Protein AF-A0A9X3QLS0-F1 (afdb_monomer_lite)

Structure (mmCIF, N/CA/C/O backbone):
data_AF-A0A9X3QLS0-F1
#
_entry.id   AF-A0A9X3QLS0-F1
#
loop_
_atom_site.group_PDB
_atom_site.id
_atom_site.type_symbol
_atom_site.label_atom_id
_atom_site.label_alt_id
_atom_site.label_comp_id
_atom_site.label_asym_id
_atom_site.label_entity_id
_atom_site.label_seq_id
_atom_site.pdbx_PDB_ins_code
_atom_site.Cartn_x
_atom_site.Cartn_y
_atom_site.Cartn_z
_atom_site.occupancy
_atom_site.B_iso_or_equiv
_atom_site.auth_seq_id
_atom_site.auth_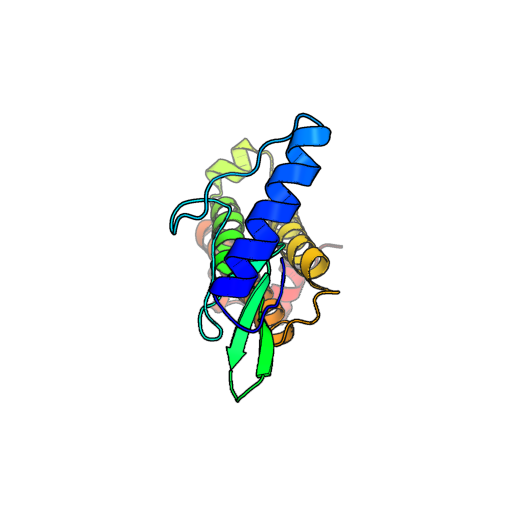comp_id
_atom_site.auth_asym_id
_atom_site.auth_atom_id
_atom_site.pdbx_PDB_model_num
ATOM 1 N N . MET A 1 1 ? -5.674 -0.443 18.660 1.00 89.38 1 MET A N 1
ATOM 2 C CA . MET A 1 1 ? -7.096 -0.420 18.262 1.00 89.38 1 MET A CA 1
ATOM 3 C C . MET A 1 1 ? -7.861 -1.224 19.293 1.00 89.38 1 MET A C 1
ATOM 5 O O . MET A 1 1 ? -7.355 -2.264 19.694 1.00 89.38 1 MET A O 1
ATOM 9 N N . PHE A 1 2 ? -9.008 -0.729 19.748 1.00 93.75 2 PHE A N 1
ATOM 10 C CA . PHE A 1 2 ? -9.887 -1.438 20.677 1.00 93.75 2 PHE A CA 1
ATOM 11 C C . PHE A 1 2 ? -11.225 -1.684 19.978 1.00 93.75 2 PHE A C 1
ATOM 13 O O . PHE A 1 2 ? -11.708 -0.794 19.283 1.00 93.75 2 PHE A O 1
ATOM 20 N N . PHE A 1 3 ? -11.793 -2.877 20.154 1.00 92.75 3 PHE A N 1
ATOM 21 C CA . PHE A 1 3 ? -13.138 -3.224 19.692 1.00 92.75 3 PHE A CA 1
ATOM 22 C C . PHE A 1 3 ? -14.062 -3.198 20.904 1.00 92.75 3 PHE A C 1
ATOM 24 O O . PHE A 1 3 ? -13.799 -3.906 21.875 1.00 92.75 3 PHE A O 1
ATOM 31 N N . LEU A 1 4 ? -15.072 -2.333 20.876 1.00 95.31 4 LEU A N 1
ATOM 32 C CA . LEU A 1 4 ? -15.924 -2.022 22.023 1.00 95.31 4 LEU A CA 1
ATOM 33 C C . LEU A 1 4 ? -17.377 -1.899 21.561 1.00 95.31 4 LEU A C 1
ATOM 35 O O . LEU A 1 4 ? -17.636 -1.540 20.412 1.00 95.31 4 LEU A O 1
ATOM 39 N N . ASP A 1 5 ? -18.317 -2.166 22.464 1.00 94.25 5 ASP A N 1
ATOM 40 C CA . ASP A 1 5 ? -19.738 -2.305 22.118 1.00 94.25 5 ASP A CA 1
ATOM 41 C C . ASP A 1 5 ? -20.486 -0.964 22.067 1.00 94.25 5 ASP A C 1
ATOM 43 O O . ASP A 1 5 ? -21.645 -0.899 21.654 1.00 94.25 5 ASP A O 1
ATOM 47 N N . SER A 1 6 ? -19.865 0.126 22.532 1.00 95.62 6 SER A N 1
ATOM 48 C CA . SER A 1 6 ? -20.505 1.443 22.575 1.00 95.62 6 SER A CA 1
ATOM 49 C C . SER A 1 6 ? -19.507 2.596 22.584 1.00 95.62 6 SER A C 1
ATOM 51 O O . SER A 1 6 ? -18.379 2.472 23.059 1.00 95.62 6 SER A O 1
ATOM 53 N N . GLU A 1 7 ? -19.969 3.767 22.143 1.00 95.00 7 GLU A N 1
ATOM 54 C CA . GLU A 1 7 ? -19.200 5.014 22.210 1.00 95.00 7 GLU A CA 1
ATOM 55 C C . GLU A 1 7 ? -18.796 5.374 23.651 1.00 95.00 7 GLU A C 1
ATOM 57 O O . GLU A 1 7 ? -17.706 5.895 23.882 1.00 95.00 7 GLU A O 1
ATOM 62 N N . GLN A 1 8 ? -19.649 5.059 24.632 1.00 96.75 8 GLN A N 1
ATOM 63 C CA . GLN A 1 8 ? -19.361 5.293 26.045 1.00 96.75 8 GLN A CA 1
ATOM 64 C C . GLN A 1 8 ? -18.151 4.471 26.512 1.00 96.75 8 GLN A C 1
ATOM 66 O O . GLN A 1 8 ? -17.222 5.033 27.088 1.00 96.75 8 GLN A O 1
ATOM 71 N N . GLN A 1 9 ? -18.105 3.177 26.177 1.00 97.38 9 GLN A N 1
ATOM 72 C CA . GLN A 1 9 ? -16.939 2.336 26.468 1.00 97.38 9 GLN A CA 1
ATOM 73 C C . GLN A 1 9 ? -15.675 2.851 25.763 1.00 97.38 9 GLN A C 1
ATOM 75 O O . GLN A 1 9 ? -14.596 2.832 26.351 1.00 97.38 9 GLN A O 1
ATOM 80 N N . CYS A 1 10 ? -15.787 3.353 24.525 1.00 96.31 10 CYS A N 1
ATOM 81 C CA . CYS A 1 10 ? -14.652 3.958 23.820 1.00 96.31 10 CYS A CA 1
ATOM 82 C C . CYS A 1 10 ? -14.062 5.149 24.584 1.00 96.31 10 CYS A C 1
ATOM 84 O O . CYS A 1 10 ? -12.839 5.259 24.688 1.00 96.31 10 CYS A O 1
ATOM 86 N N . LYS A 1 11 ? -14.915 6.021 25.135 1.00 96.19 11 LYS A N 1
ATOM 87 C CA . LYS A 1 11 ? -14.484 7.179 25.932 1.00 96.19 11 LYS A CA 1
ATOM 88 C C . LYS A 1 11 ? -13.828 6.751 27.244 1.00 96.19 11 LYS A C 1
ATOM 90 O O . LYS A 1 11 ? -12.758 7.254 27.571 1.00 96.19 11 LYS A O 1
ATOM 95 N N . GLU A 1 12 ? -14.401 5.772 27.939 1.00 97.00 12 GLU A N 1
ATOM 96 C CA . GLU A 1 12 ? -13.838 5.225 29.183 1.00 97.00 12 GLU A CA 1
ATOM 97 C C . GLU A 1 12 ? -12.452 4.597 28.964 1.00 97.00 12 GLU A C 1
ATOM 99 O O . GLU A 1 12 ? -11.508 4.866 29.712 1.00 97.00 12 GLU A O 1
ATOM 104 N N . VAL A 1 13 ? -12.292 3.803 27.899 1.00 96.88 13 VAL A N 1
ATOM 105 C CA . VAL A 1 13 ? -10.995 3.215 27.533 1.00 96.88 13 VAL A CA 1
ATOM 106 C C . VAL A 1 13 ? -9.996 4.295 27.118 1.00 96.88 13 VAL A C 1
ATOM 108 O O . VAL A 1 13 ? -8.827 4.209 27.494 1.00 96.88 13 VAL A O 1
ATOM 111 N N . PHE A 1 14 ? -10.426 5.325 26.384 1.00 96.38 14 PHE A N 1
ATOM 112 C CA . PHE A 1 14 ? -9.561 6.451 26.030 1.00 96.38 14 PHE A CA 1
ATOM 113 C C . PHE A 1 14 ? -9.024 7.172 27.270 1.00 96.38 14 PHE A C 1
ATOM 115 O O . PHE A 1 14 ? -7.816 7.384 27.359 1.00 96.38 14 PHE A O 1
ATOM 122 N N . GLU A 1 15 ? -9.880 7.501 28.241 1.00 95.88 15 GLU A N 1
ATOM 123 C CA . GLU A 1 15 ? -9.468 8.159 29.488 1.00 95.88 15 GLU A CA 1
ATOM 124 C C . GLU A 1 15 ? -8.468 7.309 30.281 1.00 95.88 15 GLU A C 1
ATOM 126 O O . GLU A 1 15 ? -7.455 7.823 30.769 1.00 95.88 15 GLU A O 1
ATOM 131 N N . LEU A 1 16 ? -8.712 5.996 30.364 1.00 96.62 16 LEU A N 1
ATOM 132 C CA . LEU A 1 16 ? -7.803 5.059 31.019 1.00 96.62 16 LEU A CA 1
ATOM 133 C C . LEU A 1 16 ? -6.435 5.028 30.324 1.00 96.62 16 LEU A C 1
ATOM 135 O O . LEU A 1 16 ? -5.407 5.211 30.975 1.00 96.62 16 LEU A O 1
ATOM 139 N N . VAL A 1 17 ? -6.414 4.839 29.002 1.00 96.25 17 VAL A N 1
ATOM 140 C CA . VAL A 1 17 ? -5.173 4.787 28.214 1.00 96.25 17 VAL A CA 1
ATOM 141 C C . VAL A 1 17 ? -4.425 6.117 28.282 1.00 96.25 17 VAL A C 1
ATOM 143 O O . VAL A 1 17 ? -3.208 6.120 28.451 1.00 96.25 17 VAL A O 1
ATOM 146 N N . PHE A 1 18 ? -5.131 7.245 28.198 1.00 95.25 18 PHE A N 1
ATOM 147 C CA . PHE A 1 18 ? -4.546 8.577 28.333 1.00 95.25 18 PHE A CA 1
ATOM 148 C C . PHE A 1 18 ? -3.831 8.733 29.679 1.00 95.25 18 PHE A C 1
ATOM 150 O O . PHE A 1 18 ? -2.682 9.172 29.719 1.00 95.25 18 PHE A O 1
ATOM 157 N N . LYS A 1 19 ? -4.478 8.328 30.778 1.00 96.06 19 LYS A N 1
ATOM 158 C CA . LYS A 1 19 ? -3.896 8.397 32.122 1.00 96.06 19 LYS A CA 1
ATOM 159 C C . LYS A 1 19 ? -2.652 7.515 32.256 1.00 96.06 19 LYS A C 1
ATOM 161 O O . LYS A 1 19 ? -1.637 7.985 32.765 1.00 96.06 19 LYS A O 1
ATOM 166 N N . GLU A 1 20 ? -2.711 6.272 31.780 1.00 96.69 20 GLU A N 1
ATOM 167 C CA . GLU A 1 20 ? -1.575 5.344 31.850 1.00 96.69 20 GLU A CA 1
ATOM 168 C C . GLU A 1 20 ? -0.389 5.801 30.991 1.00 96.69 20 GLU A C 1
ATOM 170 O O . GLU A 1 20 ? 0.758 5.733 31.430 1.00 96.69 20 GLU A O 1
ATOM 175 N N . LEU A 1 21 ? -0.642 6.341 29.796 1.00 96.31 21 LEU A N 1
ATOM 176 C CA . LEU A 1 21 ? 0.413 6.911 28.955 1.00 96.31 21 LEU A CA 1
ATOM 177 C C . LEU A 1 21 ? 1.030 8.165 29.582 1.00 96.31 21 LEU A C 1
ATOM 179 O O . LEU A 1 21 ? 2.250 8.329 29.544 1.00 96.31 21 LEU A O 1
ATOM 183 N N . ASN A 1 22 ? 0.218 9.009 30.219 1.00 95.38 22 ASN A N 1
ATOM 184 C CA . ASN A 1 22 ? 0.708 10.208 30.891 1.00 95.38 22 ASN A CA 1
ATOM 185 C C . ASN A 1 22 ? 1.639 9.869 32.070 1.00 95.38 22 ASN A C 1
ATOM 187 O O . ASN A 1 22 ? 2.634 10.560 32.282 1.00 95.38 22 ASN A O 1
ATOM 191 N N . ASN A 1 23 ? 1.397 8.757 32.778 1.00 96.06 23 ASN A N 1
ATOM 192 C CA . ASN A 1 23 ? 2.312 8.251 33.814 1.00 96.06 23 ASN A CA 1
ATOM 193 C C . ASN A 1 23 ? 3.712 7.913 33.259 1.00 96.06 23 ASN A C 1
ATOM 195 O O . ASN A 1 23 ? 4.689 7.920 34.005 1.00 96.06 23 ASN A O 1
ATOM 199 N N . LEU A 1 24 ? 3.816 7.640 31.955 1.00 96.88 24 LEU A N 1
ATOM 200 C CA . LEU A 1 24 ? 5.068 7.385 31.235 1.00 96.88 24 LEU A CA 1
ATOM 201 C C . LEU A 1 24 ? 5.634 8.643 30.549 1.00 96.88 24 LEU A C 1
ATOM 203 O O . LEU A 1 24 ? 6.630 8.550 29.833 1.00 96.88 24 LEU A O 1
ATOM 207 N N . GLY A 1 25 ? 5.010 9.812 30.733 1.00 96.25 25 GLY A N 1
ATOM 208 C CA . GLY A 1 25 ? 5.376 11.054 30.045 1.00 96.25 25 GLY A CA 1
ATOM 209 C C . GLY A 1 25 ? 4.985 11.086 28.563 1.00 96.25 25 GLY A C 1
ATOM 210 O O . GLY A 1 25 ? 5.541 11.875 27.800 1.00 96.25 25 GLY A O 1
ATOM 211 N N . LEU A 1 26 ? 4.055 10.224 28.142 1.00 96.50 26 LEU A N 1
ATOM 212 C CA . LEU A 1 26 ? 3.528 10.166 26.780 1.00 96.50 26 LEU A CA 1
ATOM 213 C C . LEU A 1 26 ? 2.148 10.823 26.712 1.00 96.50 26 LEU A C 1
ATOM 215 O O . LEU A 1 26 ? 1.366 10.763 27.657 1.00 96.50 26 LEU A O 1
ATOM 219 N N . THR A 1 27 ? 1.824 11.422 25.568 1.00 92.75 27 THR A N 1
ATOM 220 C CA . THR A 1 27 ? 0.516 12.039 25.323 1.00 92.75 27 THR A CA 1
ATOM 221 C C . THR A 1 27 ? -0.235 11.306 24.222 1.00 92.75 27 THR A C 1
ATOM 223 O O . THR A 1 27 ? 0.359 10.751 23.294 1.00 92.75 27 THR A O 1
ATOM 226 N N . LEU A 1 28 ? -1.562 11.313 24.322 1.00 92.12 28 LEU A N 1
ATOM 227 C CA . LEU A 1 28 ? -2.458 10.800 23.295 1.00 92.12 28 LEU A CA 1
ATOM 228 C C . LEU A 1 28 ? -3.255 11.980 22.717 1.00 92.12 28 LEU A C 1
ATOM 230 O O . LEU A 1 28 ? -3.783 12.773 23.499 1.00 92.12 28 LEU A O 1
ATOM 234 N N . PRO A 1 29 ? -3.342 12.131 21.383 1.00 93.56 29 PRO A N 1
ATOM 235 C CA . PRO A 1 29 ? -4.198 13.141 20.771 1.00 93.56 29 PRO A CA 1
ATOM 236 C C . PRO A 1 29 ? -5.655 12.966 21.199 1.00 93.56 29 PRO A C 1
ATOM 238 O O . PRO A 1 29 ? -6.110 11.829 21.356 1.00 93.56 29 PRO A O 1
ATOM 241 N N . GLU A 1 30 ? -6.382 14.075 21.326 1.00 92.62 30 GLU A N 1
ATOM 242 C CA . GLU A 1 30 ? -7.821 14.060 21.600 1.00 92.62 30 GLU A CA 1
ATOM 243 C C . GLU A 1 30 ? -8.589 13.268 20.534 1.00 92.62 30 GLU A C 1
ATOM 245 O O . GLU A 1 30 ? -8.143 13.132 19.384 1.00 92.62 30 GLU A O 1
ATOM 250 N N . ILE A 1 31 ? -9.750 12.743 20.937 1.00 92.62 31 ILE A N 1
ATOM 251 C CA . ILE A 1 31 ? -10.694 12.103 20.024 1.00 92.62 31 ILE A CA 1
ATOM 252 C C . ILE A 1 31 ? -11.288 13.188 19.127 1.00 92.62 31 ILE A C 1
ATOM 254 O O . ILE A 1 31 ? -12.080 14.010 19.578 1.00 92.62 31 ILE A O 1
ATOM 258 N N . ASP A 1 32 ? -10.927 13.161 17.851 1.00 91.00 32 ASP A N 1
ATOM 259 C CA . ASP A 1 32 ? -11.462 14.067 16.837 1.00 91.00 32 ASP A CA 1
ATOM 260 C C . ASP A 1 32 ? -11.438 13.378 15.469 1.00 91.00 32 ASP A C 1
ATOM 262 O O . ASP A 1 32 ? -10.521 12.619 15.166 1.00 91.00 32 ASP A O 1
ATOM 266 N N . ALA A 1 33 ? -12.420 13.661 14.611 1.00 81.69 33 ALA A N 1
ATOM 267 C CA .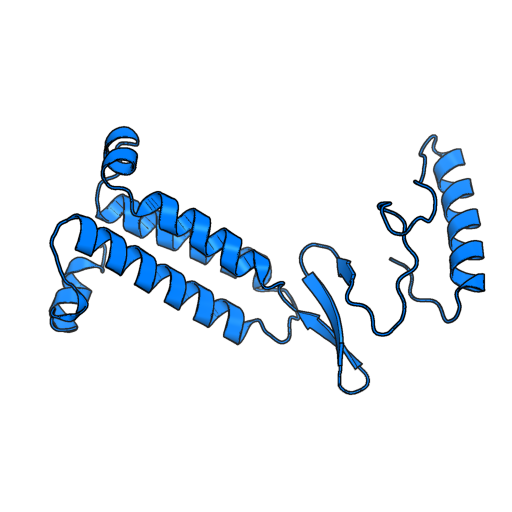 ALA A 1 33 ? -12.558 13.008 13.305 1.00 81.69 33 ALA A CA 1
ATOM 268 C C . ALA A 1 33 ? -11.377 13.260 12.341 1.00 81.69 33 ALA A C 1
ATOM 270 O O . ALA A 1 33 ? -11.235 12.563 11.338 1.00 81.69 33 ALA A O 1
ATOM 271 N N . LYS A 1 34 ? -10.527 14.258 12.611 1.00 84.56 34 LYS A N 1
ATOM 272 C CA . LYS A 1 34 ? -9.302 14.557 11.849 1.00 84.56 34 LYS A CA 1
ATOM 273 C C . LYS A 1 34 ? -8.025 14.214 12.623 1.00 84.56 34 LYS A C 1
ATOM 275 O O . LYS A 1 34 ? -6.928 14.379 12.091 1.00 84.56 34 LYS A O 1
ATOM 280 N N . SER A 1 35 ? -8.150 13.747 13.864 1.00 90.25 35 SER A N 1
ATOM 281 C CA . SER A 1 35 ? -7.041 13.317 14.719 1.00 90.25 35 SER A CA 1
ATOM 282 C C . SER A 1 35 ? -6.605 11.888 14.390 1.00 90.25 35 SER A C 1
ATOM 284 O O . SER A 1 35 ? -7.312 11.140 13.727 1.00 90.25 35 SER A O 1
ATOM 286 N N . LYS A 1 36 ? -5.429 11.476 14.873 1.00 87.62 36 LYS A N 1
ATOM 287 C CA . LYS A 1 36 ? -4.996 10.067 14.823 1.00 87.62 36 LYS A CA 1
ATOM 288 C C . LYS A 1 36 ? -5.768 9.181 15.807 1.00 87.62 36 LYS A C 1
ATOM 290 O O . LYS A 1 36 ? -5.741 7.962 15.665 1.00 87.62 36 LYS A O 1
ATOM 295 N N . THR A 1 37 ? -6.425 9.786 16.796 1.00 93.75 37 THR A N 1
ATOM 296 C CA . THR A 1 37 ? -7.307 9.097 17.737 1.00 93.75 37 THR A CA 1
ATOM 297 C C . THR A 1 37 ? -8.750 9.359 17.336 1.00 93.75 37 THR A C 1
ATOM 299 O O . THR A 1 37 ? -9.196 10.504 17.344 1.00 93.75 37 THR A O 1
ATOM 302 N N . GLN A 1 38 ? -9.477 8.304 16.982 1.00 94.12 38 GLN A N 1
ATOM 303 C CA . GLN A 1 38 ? -10.8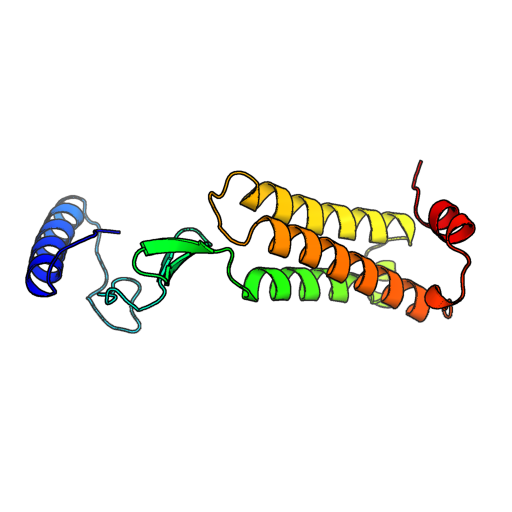37 8.403 16.459 1.00 94.12 38 GLN A CA 1
ATOM 304 C C . GLN A 1 38 ? -11.710 7.291 17.034 1.00 94.12 38 GLN A C 1
ATOM 306 O O . GLN A 1 38 ? -11.216 6.205 17.344 1.00 94.12 38 GLN A O 1
ATOM 311 N N . ILE A 1 39 ? -13.010 7.562 17.134 1.00 94.56 39 ILE A N 1
ATOM 312 C CA . ILE A 1 39 ? -14.036 6.529 17.275 1.00 94.56 39 ILE A CA 1
ATOM 313 C C . ILE A 1 39 ? -14.590 6.291 15.876 1.00 94.56 39 ILE A C 1
ATOM 315 O O . ILE A 1 39 ? -15.046 7.232 15.233 1.00 94.56 39 ILE A O 1
ATOM 319 N N . ILE A 1 40 ? -14.510 5.046 15.419 1.00 93.31 40 ILE A N 1
ATOM 320 C CA . ILE A 1 40 ? -14.955 4.624 14.093 1.00 93.31 40 ILE A CA 1
ATOM 321 C C . ILE A 1 40 ? -16.112 3.653 14.298 1.00 93.31 40 ILE A C 1
ATOM 323 O O . ILE A 1 40 ? -16.014 2.737 15.119 1.00 93.31 40 ILE A O 1
ATOM 327 N N . TYR A 1 41 ? -17.217 3.879 13.597 1.00 91.50 41 TYR A N 1
ATOM 328 C CA . TYR A 1 41 ? -18.416 3.059 13.729 1.00 91.50 41 TYR A CA 1
ATOM 329 C C . TYR A 1 41 ? -18.291 1.742 12.956 1.00 91.50 41 TYR A C 1
ATOM 331 O O . TYR A 1 41 ? -17.531 1.633 12.000 1.00 91.50 41 TYR A O 1
ATOM 339 N N . GLU A 1 42 ? -19.099 0.746 13.333 1.00 88.75 42 GLU A N 1
ATOM 340 C CA . GLU A 1 42 ? -19.032 -0.641 12.833 1.00 88.75 42 GLU A CA 1
ATOM 341 C C . GLU A 1 42 ? -18.935 -0.765 11.299 1.00 88.75 42 GLU A C 1
ATOM 343 O O . GLU A 1 42 ? -18.230 -1.619 10.772 1.00 88.75 42 GLU A O 1
ATOM 348 N N . LYS A 1 43 ? -19.652 0.092 10.564 1.00 90.50 43 LYS A N 1
ATOM 349 C CA . LYS A 1 43 ? -19.742 0.033 9.094 1.00 90.50 43 LYS A CA 1
ATOM 350 C C . LYS A 1 43 ? -18.741 0.929 8.374 1.00 90.50 43 LYS A C 1
ATOM 352 O O . LYS A 1 43 ? -18.708 0.940 7.144 1.00 90.50 43 LYS A O 1
ATOM 357 N N . GLU A 1 44 ? -17.963 1.702 9.113 1.00 93.56 44 GLU A N 1
ATOM 358 C CA . GLU A 1 44 ? -16.938 2.556 8.541 1.00 93.56 44 GLU A CA 1
ATOM 359 C C . GLU A 1 44 ? -15.657 1.753 8.316 1.00 93.56 44 GLU A C 1
ATOM 361 O O . GLU A 1 44 ? -15.291 0.869 9.087 1.00 93.56 44 GLU A O 1
ATOM 366 N N . THR A 1 45 ? -14.971 2.046 7.213 1.00 94.19 45 THR A N 1
ATOM 367 C CA . THR A 1 45 ? -13.679 1.421 6.927 1.00 94.19 45 THR A CA 1
ATOM 368 C C . THR A 1 45 ? -12.600 2.084 7.769 1.00 94.19 45 THR A C 1
ATOM 370 O O . THR A 1 45 ? -12.475 3.308 7.750 1.00 94.19 45 THR A O 1
ATOM 373 N N . VAL A 1 46 ? -11.779 1.285 8.448 1.00 93.19 46 VAL A N 1
ATOM 374 C CA . VAL A 1 46 ? -10.597 1.777 9.164 1.00 93.19 46 VAL A CA 1
ATOM 375 C C . VAL A 1 46 ? -9.327 1.235 8.533 1.00 93.19 46 VAL A C 1
ATOM 377 O O . VAL A 1 46 ? -9.205 0.036 8.295 1.00 93.19 46 VAL A O 1
ATOM 380 N N . ASN A 1 47 ? -8.356 2.117 8.301 1.00 92.69 47 ASN A N 1
ATOM 381 C CA . ASN A 1 47 ? -7.020 1.701 7.911 1.00 92.69 47 ASN A CA 1
ATOM 382 C C . ASN A 1 47 ? -6.180 1.383 9.155 1.00 92.69 47 ASN A C 1
ATOM 384 O O . ASN A 1 47 ? -6.048 2.212 10.059 1.00 92.69 47 ASN A O 1
ATOM 388 N N . PHE A 1 48 ? -5.592 0.193 9.200 1.00 91.81 48 PHE A N 1
ATOM 389 C CA . PHE A 1 48 ? -4.697 -0.230 10.265 1.00 91.81 48 PHE A CA 1
ATOM 390 C C . PHE A 1 48 ? -3.530 -1.026 9.683 1.00 91.81 48 PHE A C 1
ATOM 392 O O . PHE A 1 48 ? -3.729 -2.005 8.970 1.00 91.81 48 PHE A O 1
ATOM 399 N N . LEU A 1 49 ? -2.302 -0.582 9.974 1.00 90.88 49 LEU A N 1
ATOM 400 C CA . LEU A 1 49 ? -1.059 -1.199 9.488 1.00 90.88 49 LEU A CA 1
ATOM 401 C C . LEU A 1 49 ? -1.032 -1.431 7.961 1.00 90.88 49 LEU A C 1
ATOM 403 O O . LEU A 1 49 ? -0.476 -2.415 7.486 1.00 90.88 49 LEU A O 1
ATOM 407 N N . GLY A 1 50 ? -1.621 -0.514 7.185 1.00 91.81 50 GLY A N 1
ATOM 408 C CA . GLY A 1 50 ? -1.621 -0.589 5.721 1.00 91.81 50 GLY A CA 1
ATOM 409 C C . GLY A 1 50 ? -2.684 -1.512 5.118 1.00 91.81 50 GLY A C 1
ATOM 410 O O . GLY A 1 50 ? -2.648 -1.740 3.909 1.00 91.81 50 GLY A O 1
ATOM 411 N N . LEU A 1 51 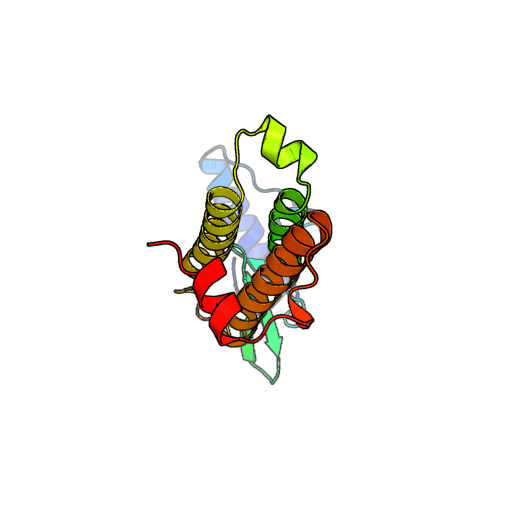? -3.627 -2.004 5.925 1.00 95.69 51 LEU A N 1
ATOM 412 C CA . LEU A 1 51 ? -4.805 -2.763 5.505 1.00 95.69 51 LEU A CA 1
ATOM 413 C C . LEU A 1 51 ? -6.083 -2.023 5.902 1.00 95.69 51 LEU A C 1
ATOM 415 O O . LEU A 1 51 ? -6.135 -1.365 6.937 1.00 95.69 51 LEU A O 1
ATOM 419 N N . ASP A 1 52 ? -7.124 -2.163 5.095 1.00 96.06 52 ASP A N 1
ATOM 420 C CA . ASP A 1 52 ? -8.463 -1.683 5.407 1.00 96.06 52 ASP A CA 1
ATOM 421 C C . ASP A 1 52 ? -9.259 -2.801 6.085 1.00 96.06 52 ASP A C 1
ATOM 423 O O . ASP A 1 52 ? -9.461 -3.864 5.497 1.00 96.06 52 ASP A O 1
ATOM 427 N N . LEU A 1 53 ? -9.757 -2.555 7.294 1.00 95.25 53 LEU A N 1
ATOM 428 C CA . LEU A 1 53 ? -10.782 -3.387 7.914 1.00 95.25 53 LEU A CA 1
ATOM 429 C C . LEU A 1 53 ? -12.148 -2.917 7.423 1.00 95.25 53 LEU A C 1
ATOM 431 O O . LEU A 1 53 ? -12.498 -1.747 7.599 1.00 95.25 53 LEU A O 1
ATOM 435 N N . ARG A 1 54 ? -12.921 -3.817 6.812 1.00 95.06 54 ARG A N 1
ATOM 436 C CA . ARG A 1 54 ? -14.247 -3.500 6.265 1.00 95.06 54 ARG A CA 1
ATOM 437 C C . ARG A 1 54 ? -15.292 -4.449 6.809 1.00 95.06 54 ARG A C 1
ATOM 439 O O . ARG A 1 54 ? -15.043 -5.648 6.904 1.00 95.06 54 ARG A O 1
ATOM 446 N N . TYR A 1 55 ? -16.468 -3.911 7.108 1.00 93.25 55 TYR A N 1
ATOM 447 C CA . TYR A 1 55 ? -17.632 -4.703 7.475 1.00 93.25 55 TYR A CA 1
ATOM 448 C C . TYR A 1 55 ? -18.510 -4.967 6.250 1.00 93.25 55 TYR A C 1
ATOM 450 O O . TYR A 1 55 ? -19.141 -4.057 5.711 1.00 93.25 55 TYR A O 1
ATOM 458 N N . GLU A 1 56 ? -18.571 -6.220 5.811 1.00 90.75 56 GLU A N 1
ATOM 459 C CA . GLU A 1 56 ? -19.345 -6.648 4.646 1.00 90.75 56 GLU A CA 1
ATOM 460 C C . GLU A 1 56 ? -19.975 -8.019 4.904 1.00 90.75 56 GLU A C 1
ATOM 462 O O . GLU A 1 56 ? -19.355 -8.903 5.488 1.00 90.75 56 GLU A O 1
ATOM 467 N N . ASN A 1 57 ? -21.208 -8.236 4.433 1.00 89.38 57 ASN A N 1
ATOM 468 C CA . ASN A 1 57 ? -21.921 -9.516 4.589 1.00 89.38 57 ASN A CA 1
ATOM 469 C C . ASN A 1 57 ? -21.933 -10.035 6.041 1.00 89.38 57 ASN A C 1
ATOM 471 O O . ASN A 1 57 ? -21.724 -11.223 6.285 1.00 89.38 57 ASN A O 1
ATOM 475 N N . SER A 1 58 ? -22.161 -9.128 6.996 1.00 90.75 58 SER A N 1
ATOM 476 C CA . SER A 1 58 ? -22.238 -9.428 8.432 1.00 90.75 58 SER A CA 1
ATOM 477 C C . SER A 1 58 ? -20.937 -9.938 9.068 1.00 90.75 58 SER A C 1
ATOM 479 O O . SER A 1 58 ? -20.982 -10.597 10.105 1.00 90.75 58 SER A O 1
ATOM 481 N N . LYS A 1 59 ? -19.776 -9.639 8.473 1.00 92.50 59 LYS A N 1
ATOM 482 C CA . LYS A 1 59 ? -18.465 -9.930 9.063 1.00 92.50 59 LYS A CA 1
ATOM 483 C C . LYS A 1 59 ? -17.428 -8.867 8.716 1.00 92.50 59 LYS A C 1
ATOM 485 O O . LYS A 1 59 ? -17.570 -8.143 7.733 1.00 92.50 59 LYS A O 1
ATOM 490 N N . TYR A 1 60 ? -16.370 -8.816 9.516 1.00 93.44 60 TYR A N 1
ATOM 491 C CA . TYR A 1 60 ? -15.182 -8.038 9.201 1.00 93.44 60 TYR A CA 1
ATOM 492 C C . TYR A 1 60 ? -14.206 -8.865 8.366 1.00 93.44 60 TYR A C 1
ATOM 494 O O . TYR A 1 60 ? -13.912 -10.006 8.714 1.00 93.44 60 TYR A O 1
ATOM 502 N N . ASP A 1 61 ? -13.697 -8.277 7.289 1.00 95.31 61 ASP A N 1
ATOM 503 C CA . ASP A 1 61 ? -12.627 -8.834 6.463 1.00 95.31 61 ASP A CA 1
ATOM 504 C C . ASP A 1 61 ? -11.552 -7.753 6.244 1.00 95.31 61 ASP A C 1
ATOM 506 O O . ASP A 1 61 ? -11.859 -6.556 6.176 1.00 95.31 61 ASP A O 1
ATOM 510 N N . TRP A 1 62 ? -10.293 -8.172 6.107 1.00 95.81 62 TRP A N 1
ATOM 511 C CA . TRP A 1 62 ? -9.200 -7.280 5.726 1.00 95.81 62 TRP A CA 1
ATOM 512 C C . TRP A 1 62 ? -9.089 -7.157 4.210 1.00 95.81 62 TRP A C 1
ATOM 514 O O . TRP A 1 62 ? -9.299 -8.118 3.465 1.00 95.81 62 TRP A O 1
ATOM 524 N N . TYR A 1 63 ? -8.722 -5.962 3.763 1.00 97.25 63 TYR A N 1
ATOM 525 C CA . TYR A 1 63 ? -8.508 -5.630 2.365 1.00 97.25 63 TYR A CA 1
ATOM 526 C C . TYR A 1 63 ? -7.212 -4.851 2.191 1.00 97.25 63 TYR A C 1
ATOM 528 O O . TYR A 1 63 ? -6.887 -3.961 2.974 1.00 97.25 63 TYR A O 1
ATOM 536 N N . ILE A 1 64 ? -6.498 -5.123 1.104 1.00 97.44 64 ILE A N 1
ATOM 537 C CA . ILE A 1 64 ? -5.409 -4.260 0.656 1.00 97.44 64 ILE A CA 1
ATOM 538 C C . ILE A 1 64 ? -6.045 -3.013 0.022 1.00 97.44 64 ILE A C 1
ATOM 540 O O . ILE A 1 64 ? -6.880 -3.163 -0.882 1.00 97.44 64 ILE A O 1
ATOM 544 N N . PRO A 1 65 ? -5.696 -1.795 0.475 1.00 96.69 65 PRO A N 1
ATOM 545 C CA . PRO A 1 65 ? -6.330 -0.575 -0.006 1.00 96.69 65 PRO A CA 1
ATOM 546 C C . PRO A 1 65 ? -6.055 -0.314 -1.498 1.00 96.69 65 PRO A C 1
ATOM 548 O O . PRO A 1 65 ? -4.948 -0.571 -1.977 1.00 96.69 65 PRO A O 1
ATOM 551 N N . PRO A 1 66 ? -7.010 0.267 -2.250 1.00 94.81 66 PRO A N 1
ATOM 552 C CA . PRO A 1 66 ? -6.846 0.516 -3.686 1.00 94.81 66 PRO A CA 1
ATOM 553 C C . PRO A 1 66 ? -5.710 1.497 -4.005 1.00 94.81 66 PRO A C 1
ATOM 555 O O . PRO A 1 66 ? -5.015 1.315 -5.003 1.00 94.81 66 PRO A O 1
ATOM 558 N N . HIS A 1 67 ? -5.456 2.474 -3.128 1.00 95.69 67 HIS A N 1
ATOM 559 C CA . HIS A 1 67 ? -4.376 3.448 -3.310 1.00 95.69 67 HIS A CA 1
ATOM 560 C C . HIS A 1 67 ? -2.977 2.802 -3.327 1.00 95.69 67 HIS A C 1
ATOM 562 O O . HIS A 1 67 ? -2.025 3.391 -3.827 1.00 95.69 67 HIS A O 1
ATOM 568 N N . ILE A 1 68 ? -2.822 1.572 -2.818 1.00 96.75 68 ILE A N 1
ATOM 569 C CA . ILE A 1 68 ? -1.557 0.832 -2.918 1.00 96.75 68 ILE A CA 1
ATOM 570 C C . ILE A 1 68 ? -1.256 0.466 -4.375 1.00 96.75 68 ILE A C 1
ATOM 572 O O . ILE A 1 68 ? -0.109 0.579 -4.805 1.00 96.75 68 ILE A O 1
ATOM 576 N N . ILE A 1 69 ? -2.276 0.091 -5.154 1.00 96.81 69 ILE A N 1
ATOM 577 C CA . ILE A 1 69 ? -2.128 -0.147 -6.597 1.00 96.81 69 ILE A CA 1
ATOM 578 C C . ILE A 1 69 ? -1.784 1.158 -7.321 1.00 96.81 69 ILE A C 1
ATOM 580 O O . ILE A 1 69 ? -0.926 1.155 -8.198 1.00 96.81 69 ILE A O 1
ATOM 584 N N . GLU A 1 70 ? -2.403 2.274 -6.931 1.00 96.81 70 GLU A N 1
ATOM 585 C CA . GLU A 1 70 ? -2.100 3.599 -7.492 1.00 96.81 70 GLU A CA 1
ATOM 586 C C . GLU A 1 70 ? -0.635 3.986 -7.241 1.00 96.81 70 GLU A C 1
ATOM 588 O O . GLU A 1 70 ? 0.076 4.337 -8.178 1.00 96.81 70 GLU A O 1
ATOM 593 N N . ASN A 1 71 ? -0.137 3.786 -6.018 1.00 96.62 71 ASN A N 1
ATOM 594 C CA . ASN A 1 71 ? 1.270 4.014 -5.683 1.00 96.62 71 ASN A CA 1
ATOM 595 C C . ASN A 1 71 ? 2.222 3.145 -6.521 1.00 96.62 71 ASN A C 1
ATOM 597 O O . ASN A 1 71 ? 3.281 3.607 -6.949 1.00 96.62 71 ASN A O 1
ATOM 601 N N . VAL A 1 72 ? 1.874 1.875 -6.758 1.00 97.44 72 VAL A N 1
ATOM 602 C CA . VAL A 1 72 ? 2.666 0.995 -7.630 1.00 97.44 72 VAL A CA 1
ATOM 603 C C . VAL A 1 72 ? 2.673 1.528 -9.055 1.00 97.44 72 VAL A C 1
ATOM 605 O O . VAL A 1 72 ? 3.747 1.666 -9.639 1.00 97.44 72 VAL A O 1
ATOM 608 N N . ARG A 1 73 ? 1.501 1.870 -9.596 1.00 97.69 73 ARG A N 1
ATOM 609 C CA . ARG A 1 73 ? 1.363 2.439 -10.937 1.00 97.69 73 ARG A CA 1
ATOM 610 C C . ARG A 1 73 ? 2.224 3.689 -11.101 1.00 97.69 73 ARG A C 1
ATOM 612 O O . ARG A 1 73 ? 2.958 3.785 -12.079 1.00 97.69 73 ARG A O 1
ATOM 619 N N . ASP A 1 74 ? 2.192 4.611 -10.146 1.00 97.12 74 ASP A N 1
ATOM 620 C CA . ASP A 1 74 ? 2.982 5.844 -10.204 1.00 97.12 74 ASP A CA 1
ATOM 621 C C . ASP A 1 74 ? 4.491 5.560 -10.205 1.00 97.12 74 ASP A C 1
ATOM 623 O O . ASP A 1 74 ? 5.238 6.112 -11.020 1.00 97.12 74 ASP A O 1
ATOM 627 N N . ASN A 1 75 ? 4.938 4.628 -9.358 1.00 96.56 75 ASN A N 1
ATOM 628 C CA . ASN A 1 75 ? 6.334 4.191 -9.316 1.00 96.56 75 ASN A CA 1
ATOM 629 C C . ASN A 1 75 ? 6.783 3.521 -10.625 1.00 96.56 75 ASN A C 1
ATOM 631 O O . ASN A 1 75 ? 7.917 3.720 -11.068 1.00 96.56 75 ASN A O 1
ATOM 635 N N . LEU A 1 76 ? 5.911 2.733 -11.256 1.00 97.75 76 LEU A N 1
ATOM 636 C CA . LEU A 1 76 ? 6.189 2.091 -12.539 1.00 97.75 76 LEU A CA 1
ATOM 637 C C . LEU A 1 76 ? 6.194 3.106 -13.689 1.00 97.75 76 LEU A C 1
ATOM 639 O O . LEU A 1 76 ? 7.102 3.085 -14.519 1.00 97.75 76 LEU A O 1
ATOM 643 N N . ASN A 1 77 ? 5.239 4.037 -13.707 1.00 95.62 77 ASN A N 1
ATOM 644 C CA . ASN A 1 77 ? 5.137 5.096 -14.710 1.00 95.62 77 ASN A CA 1
ATOM 645 C C . ASN A 1 77 ? 6.373 5.992 -14.725 1.00 95.62 77 ASN A C 1
ATOM 647 O O . ASN A 1 77 ? 6.852 6.351 -15.802 1.00 95.62 77 ASN A O 1
ATOM 651 N N . PHE A 1 78 ? 6.945 6.295 -13.559 1.00 94.81 78 PHE A N 1
ATOM 652 C CA . PHE A 1 78 ? 8.209 7.026 -13.466 1.00 94.81 78 PHE A CA 1
ATOM 653 C C . PHE A 1 78 ? 9.337 6.355 -14.273 1.00 94.81 78 PHE A C 1
ATOM 655 O O . PHE A 1 78 ? 10.138 7.034 -14.914 1.00 94.81 78 PHE A O 1
ATOM 662 N N . LEU A 1 79 ? 9.363 5.019 -14.305 1.00 95.38 79 LEU A N 1
ATOM 663 C CA . LEU A 1 79 ? 10.352 4.231 -15.043 1.00 95.38 79 LEU A CA 1
ATOM 664 C C . LEU A 1 79 ? 10.051 4.105 -16.542 1.00 95.38 79 LEU A C 1
ATOM 666 O O . LEU A 1 79 ? 10.844 3.505 -17.264 1.00 95.38 79 LEU A O 1
ATOM 670 N N . THR A 1 80 ? 8.945 4.656 -17.042 1.00 94.44 80 THR A N 1
ATOM 671 C CA . THR A 1 80 ? 8.656 4.687 -18.487 1.00 94.44 80 THR A CA 1
ATOM 672 C C . THR A 1 80 ? 9.333 5.862 -19.200 1.00 94.44 80 THR A C 1
ATOM 674 O O . THR A 1 80 ? 9.509 5.822 -20.419 1.00 94.44 80 THR A O 1
ATOM 677 N N . ASP A 1 81 ? 9.786 6.887 -18.464 1.00 93.06 81 ASP A N 1
ATOM 678 C CA . ASP A 1 81 ? 10.510 8.016 -19.049 1.00 93.06 81 ASP A CA 1
ATOM 679 C C . ASP A 1 81 ? 11.968 7.650 -19.356 1.00 93.06 81 ASP A C 1
ATOM 681 O O . ASP A 1 81 ? 12.866 7.678 -18.507 1.00 93.06 81 ASP A O 1
ATOM 685 N N . ILE A 1 82 ? 12.224 7.391 -20.636 1.00 90.38 82 ILE A N 1
ATOM 686 C CA . ILE A 1 82 ? 13.547 7.051 -21.162 1.00 90.38 82 ILE A CA 1
ATOM 687 C C . ILE A 1 82 ? 14.587 8.131 -20.834 1.00 90.38 82 ILE A C 1
ATOM 689 O O . ILE A 1 82 ? 15.734 7.801 -20.528 1.00 90.38 82 ILE A O 1
ATOM 693 N N . LYS A 1 83 ? 14.225 9.422 -20.865 1.00 90.69 83 LYS A N 1
ATOM 694 C CA . LYS A 1 83 ? 15.190 10.501 -20.594 1.00 90.69 83 LYS A CA 1
ATOM 695 C C . LYS A 1 83 ? 15.652 10.464 -19.142 1.00 90.69 83 LYS A C 1
ATOM 697 O O . LYS A 1 83 ? 16.845 10.643 -18.880 1.00 90.69 83 LYS A O 1
ATOM 702 N N . SER A 1 84 ? 14.732 10.223 -18.214 1.00 91.62 84 SER A N 1
ATOM 703 C CA . SER A 1 84 ? 15.049 10.058 -16.795 1.00 91.62 84 SER A CA 1
ATOM 704 C C . SER A 1 84 ? 15.869 8.791 -16.550 1.00 91.62 84 SER A C 1
ATOM 706 O O . SER A 1 84 ? 16.913 8.865 -15.900 1.00 91.62 84 SER A O 1
ATOM 708 N N . ASN A 1 85 ? 15.507 7.671 -17.179 1.00 92.38 85 ASN A N 1
ATOM 709 C CA . ASN A 1 85 ? 16.265 6.420 -17.077 1.00 92.38 85 ASN A CA 1
ATOM 710 C C . ASN A 1 85 ? 17.716 6.564 -17.558 1.00 92.38 85 ASN A C 1
ATOM 712 O O . ASN A 1 85 ? 18.638 6.110 -16.876 1.00 92.38 85 ASN A O 1
ATOM 716 N N . ILE A 1 86 ? 17.949 7.264 -18.677 1.00 90.06 86 ILE A N 1
ATOM 717 C CA . ILE A 1 86 ? 19.302 7.543 -19.186 1.00 90.06 86 ILE A CA 1
ATOM 718 C C . ILE A 1 86 ? 20.114 8.347 -18.161 1.00 90.06 86 ILE A C 1
ATOM 720 O O . ILE A 1 86 ? 21.259 7.992 -17.873 1.00 90.06 86 ILE A O 1
ATOM 724 N N . LYS A 1 87 ? 19.528 9.394 -17.560 1.00 93.88 87 LYS A N 1
ATOM 725 C CA . LYS A 1 87 ? 20.187 10.182 -16.499 1.00 93.88 87 LYS A CA 1
ATOM 726 C C . LYS A 1 87 ? 20.529 9.321 -15.280 1.00 93.88 87 LYS A C 1
ATOM 728 O O . LYS A 1 87 ? 21.590 9.497 -14.686 1.00 93.88 87 LYS A O 1
ATOM 733 N N . MET A 1 88 ? 19.667 8.363 -14.949 1.00 91.75 88 MET A N 1
ATOM 734 C CA . MET A 1 88 ? 19.862 7.390 -13.870 1.00 91.75 88 MET A CA 1
ATOM 735 C C . MET A 1 88 ? 20.783 6.216 -14.250 1.00 91.75 88 MET A C 1
ATOM 737 O O . MET A 1 88 ? 21.006 5.329 -13.428 1.00 91.75 88 MET A O 1
ATOM 741 N N . LYS A 1 89 ? 21.350 6.198 -15.468 1.00 93.06 89 LYS A N 1
ATOM 742 C CA . LYS A 1 89 ? 22.193 5.110 -16.006 1.00 93.06 89 LYS A CA 1
ATOM 743 C C . LYS A 1 89 ? 21.488 3.744 -16.030 1.00 93.06 89 LYS A C 1
ATOM 745 O O . LYS A 1 89 ? 22.132 2.695 -15.913 1.00 93.06 89 LYS A O 1
ATOM 750 N N . LEU A 1 90 ? 20.169 3.754 -16.203 1.00 90.56 90 LEU A N 1
ATOM 751 C CA . LEU A 1 90 ? 19.358 2.561 -16.405 1.00 90.56 90 LEU A CA 1
ATOM 752 C C . LEU A 1 90 ? 19.270 2.267 -17.904 1.00 90.56 90 LEU A C 1
ATOM 754 O O . LEU A 1 90 ? 18.874 3.114 -18.700 1.00 90.56 90 LEU A O 1
ATOM 758 N N . ASN A 1 91 ? 19.669 1.054 -18.286 1.00 89.25 91 ASN A N 1
ATOM 759 C CA . ASN A 1 91 ? 19.375 0.523 -19.612 1.00 89.25 91 ASN A CA 1
ATOM 760 C C . ASN A 1 91 ? 18.015 -0.192 -19.586 1.00 89.25 91 ASN A C 1
ATOM 762 O O . ASN A 1 91 ? 17.392 -0.322 -18.531 1.00 89.25 91 ASN A O 1
ATOM 766 N N . PHE A 1 92 ? 17.562 -0.663 -20.744 1.00 87.00 92 PHE A N 1
ATOM 767 C CA . PHE A 1 92 ? 16.252 -1.290 -20.887 1.00 87.00 92 PHE A CA 1
ATOM 768 C C . PHE A 1 92 ? 16.037 -2.477 -19.928 1.00 87.00 92 PHE A C 1
ATOM 770 O O . PHE A 1 92 ? 15.114 -2.450 -19.120 1.00 87.00 92 PHE A O 1
ATOM 777 N N . SER A 1 93 ? 16.949 -3.456 -19.932 1.00 87.62 93 SER A N 1
ATOM 778 C CA . SER A 1 93 ? 16.885 -4.626 -19.039 1.00 87.62 93 SER A CA 1
ATOM 779 C C . SER A 1 93 ? 16.895 -4.221 -17.558 1.00 87.62 93 SER A C 1
ATOM 781 O O . SER A 1 93 ? 16.009 -4.621 -16.812 1.00 87.62 93 SER A O 1
ATOM 783 N N . LYS A 1 94 ? 17.797 -3.320 -17.140 1.00 91.75 94 LYS A N 1
ATOM 784 C CA . LYS A 1 94 ? 17.831 -2.804 -15.758 1.00 91.75 94 LYS A CA 1
ATOM 785 C C . LYS A 1 94 ? 16.537 -2.096 -15.357 1.00 91.75 94 LYS A C 1
ATOM 787 O O . LYS A 1 94 ? 16.166 -2.141 -14.188 1.00 91.75 94 LYS A O 1
ATOM 792 N N . THR A 1 95 ? 15.878 -1.428 -16.300 1.00 94.19 95 THR A N 1
ATOM 793 C CA . THR A 1 95 ? 14.593 -0.757 -16.061 1.00 94.19 95 THR A CA 1
ATOM 794 C C . THR A 1 95 ? 13.495 -1.788 -15.810 1.00 94.19 95 THR A C 1
ATOM 796 O O . THR A 1 95 ? 12.780 -1.668 -14.819 1.00 94.19 95 THR A O 1
ATOM 799 N N . ILE A 1 96 ? 13.420 -2.842 -16.631 1.00 93.44 96 ILE A N 1
ATOM 800 C CA . ILE A 1 96 ? 12.475 -3.953 -16.433 1.00 93.44 96 ILE A CA 1
ATOM 801 C C . ILE A 1 96 ? 12.724 -4.646 -15.094 1.00 93.44 96 ILE A C 1
ATOM 803 O O . ILE A 1 96 ? 11.802 -4.758 -14.290 1.00 93.44 96 ILE A O 1
ATOM 807 N N . THR A 1 97 ? 13.970 -5.022 -14.792 1.00 93.81 97 THR A N 1
ATOM 808 C CA . THR A 1 97 ? 14.312 -5.639 -13.501 1.00 93.81 97 THR A CA 1
ATOM 809 C C . THR A 1 97 ? 13.907 -4.745 -12.329 1.00 93.81 97 THR A C 1
ATOM 811 O O . THR A 1 97 ? 13.460 -5.226 -11.290 1.00 93.81 97 THR A O 1
ATOM 814 N N . ARG A 1 98 ? 14.020 -3.418 -12.472 1.00 95.69 98 ARG A N 1
ATOM 815 C CA . ARG A 1 98 ? 13.579 -2.480 -11.435 1.00 95.69 98 ARG A CA 1
ATOM 816 C C . ARG A 1 98 ? 12.058 -2.482 -11.261 1.00 95.69 98 ARG A C 1
ATOM 818 O O . ARG A 1 98 ? 11.597 -2.445 -10.123 1.00 95.69 98 ARG A O 1
ATOM 825 N N . MET A 1 99 ? 11.295 -2.551 -12.352 1.00 97.00 99 MET A N 1
ATOM 826 C CA . MET A 1 99 ? 9.834 -2.698 -12.312 1.00 97.00 99 MET A CA 1
ATOM 827 C C . MET A 1 99 ? 9.421 -4.008 -11.622 1.00 97.00 99 MET A C 1
ATOM 829 O O . MET A 1 99 ? 8.536 -4.003 -10.768 1.00 97.00 99 MET A O 1
ATOM 833 N N . GLU A 1 100 ? 10.103 -5.116 -11.922 1.00 96.25 100 GLU A N 1
ATOM 834 C CA . GLU A 1 100 ? 9.878 -6.413 -11.267 1.00 96.25 100 GLU A CA 1
ATOM 835 C C . GLU A 1 100 ? 10.152 -6.359 -9.765 1.00 96.25 100 GLU A C 1
ATOM 837 O O . GLU A 1 100 ? 9.347 -6.845 -8.974 1.00 96.25 100 GLU A O 1
ATOM 842 N N . GLN A 1 101 ? 11.254 -5.722 -9.359 1.00 97.19 101 GLN A N 1
ATOM 843 C CA . GLN A 1 101 ? 11.590 -5.531 -7.947 1.00 97.19 101 GLN A CA 1
ATOM 844 C C . GLN A 1 101 ? 10.530 -4.716 -7.203 1.00 97.19 101 GLN A C 1
ATOM 846 O O . GLN A 1 101 ? 10.212 -5.048 -6.063 1.00 97.19 101 GLN A O 1
ATOM 851 N N . ILE A 1 102 ? 9.978 -3.668 -7.828 1.00 97.75 102 ILE A N 1
ATOM 852 C CA . ILE A 1 102 ? 8.886 -2.880 -7.241 1.00 97.75 102 ILE A CA 1
ATOM 853 C C . ILE A 1 102 ? 7.690 -3.795 -6.985 1.00 97.75 102 ILE A C 1
ATOM 855 O O . ILE A 1 102 ? 7.252 -3.919 -5.844 1.00 97.75 102 ILE A O 1
ATOM 859 N N . VAL A 1 103 ? 7.211 -4.490 -8.017 1.00 97.88 103 VAL A N 1
ATOM 860 C CA . VAL A 1 103 ? 6.056 -5.391 -7.904 1.00 97.88 103 VAL A CA 1
ATOM 861 C C . VAL A 1 103 ? 6.290 -6.470 -6.853 1.00 97.88 103 VAL A C 1
ATOM 863 O O . VAL A 1 103 ? 5.469 -6.629 -5.953 1.00 97.88 103 VAL A O 1
ATOM 866 N N . SER A 1 104 ? 7.432 -7.157 -6.910 1.00 97.31 104 SER A N 1
ATOM 867 C CA . SER A 1 104 ? 7.784 -8.204 -5.951 1.00 97.31 104 SER A CA 1
ATOM 868 C C . SER A 1 104 ? 7.861 -7.674 -4.519 1.00 97.31 104 SER A C 1
ATOM 870 O O . SER A 1 104 ? 7.475 -8.388 -3.596 1.00 97.31 104 SER A O 1
ATOM 872 N N . GLY A 1 105 ? 8.332 -6.440 -4.318 1.00 97.38 105 GLY A N 1
ATOM 873 C CA . GLY A 1 105 ? 8.384 -5.808 -3.002 1.00 97.38 105 GLY A CA 1
ATOM 874 C C . GLY A 1 105 ? 6.994 -5.624 -2.393 1.00 97.38 105 GLY A C 1
ATOM 875 O O . GLY A 1 105 ? 6.779 -5.984 -1.237 1.00 97.38 105 GLY A O 1
ATOM 876 N N . TYR A 1 106 ? 6.030 -5.139 -3.180 1.00 96.62 106 TYR A N 1
ATOM 877 C CA . TYR A 1 106 ? 4.641 -5.014 -2.728 1.00 96.62 106 TYR A CA 1
ATOM 878 C C . TYR A 1 106 ? 3.984 -6.380 -2.516 1.00 96.62 106 TYR A C 1
ATOM 880 O O . TYR A 1 106 ? 3.349 -6.586 -1.486 1.00 96.62 106 TYR A O 1
ATOM 888 N N . GLN A 1 107 ? 4.174 -7.336 -3.430 1.00 96.12 107 GLN A N 1
ATOM 889 C CA . GLN A 1 107 ? 3.652 -8.697 -3.260 1.00 96.12 107 GLN A CA 1
ATOM 890 C C . GLN A 1 107 ? 4.157 -9.338 -1.964 1.00 96.12 107 GLN A C 1
ATOM 892 O O . GLN A 1 107 ? 3.376 -9.949 -1.244 1.00 96.12 107 GLN A O 1
ATOM 897 N N . HIS A 1 108 ? 5.441 -9.165 -1.642 1.00 96.19 108 HIS A N 1
ATOM 898 C CA . HIS A 1 108 ? 6.022 -9.712 -0.421 1.00 96.19 108 HIS A CA 1
ATOM 899 C C . HIS A 1 108 ? 5.525 -8.998 0.842 1.00 96.19 108 HIS A C 1
ATOM 901 O O . HIS A 1 108 ? 5.207 -9.652 1.825 1.00 96.19 108 HIS A O 1
ATOM 907 N N . CYS A 1 109 ? 5.380 -7.669 0.809 1.00 94.50 109 CYS A N 1
ATOM 908 C CA . CYS A 1 109 ? 4.841 -6.898 1.935 1.00 94.50 109 CYS A CA 1
ATOM 909 C C . CYS A 1 109 ? 3.432 -7.355 2.356 1.00 94.50 109 CYS A C 1
ATOM 911 O O . CYS A 1 109 ? 3.073 -7.242 3.526 1.00 94.50 109 CYS A O 1
ATOM 913 N N . TYR A 1 110 ? 2.641 -7.854 1.405 1.00 95.19 110 TYR A N 1
ATOM 914 C CA . TYR A 1 110 ? 1.264 -8.289 1.624 1.00 95.19 110 TYR A CA 1
ATOM 915 C C . TYR A 1 110 ? 1.071 -9.810 1.523 1.00 95.19 110 TYR A C 1
ATOM 917 O O . TYR A 1 110 ? -0.066 -10.265 1.613 1.00 95.19 110 TYR A O 1
ATOM 925 N N . SER A 1 111 ? 2.135 -10.611 1.356 1.00 92.44 111 SER A N 1
ATOM 926 C CA . SER A 1 111 ? 2.009 -12.064 1.127 1.00 92.44 111 SER A CA 1
ATOM 927 C C . SER A 1 111 ? 1.351 -12.792 2.291 1.00 92.44 111 SER A C 1
ATOM 929 O O . SER A 1 111 ? 0.599 -13.740 2.081 1.00 92.44 111 SER A O 1
ATOM 931 N N . ASP A 1 112 ? 1.624 -12.311 3.501 1.00 89.44 112 ASP A N 1
ATOM 932 C CA . ASP A 1 112 ? 1.168 -12.915 4.751 1.00 89.44 112 ASP A CA 1
ATOM 933 C C . ASP A 1 112 ? -0.056 -12.180 5.321 1.00 89.44 112 ASP A C 1
ATOM 935 O O . ASP A 1 112 ? -0.544 -12.510 6.402 1.00 89.44 112 ASP A O 1
ATOM 939 N N . ALA A 1 113 ? -0.558 -11.164 4.609 1.00 87.81 113 ALA A N 1
ATOM 940 C CA . ALA A 1 113 ? -1.785 -10.489 4.989 1.00 87.81 113 ALA A CA 1
ATOM 941 C C . ALA A 1 113 ? -2.971 -11.424 4.726 1.00 87.81 113 ALA A C 1
ATOM 943 O O . ALA A 1 113 ? -3.195 -11.841 3.589 1.00 87.81 113 ALA A O 1
ATOM 944 N N . ASP A 1 114 ? -3.771 -11.696 5.760 1.00 88.75 114 ASP A N 1
ATOM 945 C CA . ASP A 1 114 ? -5.056 -12.400 5.641 1.00 88.75 114 ASP A CA 1
ATOM 946 C C . ASP A 1 114 ? -6.110 -11.487 4.993 1.00 88.75 114 ASP A C 1
ATOM 948 O O . ASP A 1 114 ? -7.065 -11.034 5.621 1.00 88.75 114 ASP A O 1
ATOM 952 N N . SER A 1 115 ? -5.858 -11.117 3.736 1.00 93.69 115 SER A N 1
ATOM 953 C CA . SER A 1 115 ? -6.646 -10.163 2.973 1.00 93.69 115 SER A CA 1
ATOM 954 C C . SER A 1 115 ? -7.509 -10.864 1.935 1.00 93.69 115 SER A C 1
ATOM 956 O O . SER A 1 115 ? -7.034 -11.626 1.087 1.00 93.69 115 SER A O 1
ATOM 958 N N . LYS A 1 116 ? -8.789 -10.505 1.913 1.00 95.75 116 LYS A N 1
ATOM 959 C CA . LYS A 1 116 ? -9.786 -11.089 1.015 1.00 95.75 116 LYS A CA 1
ATOM 960 C C . LYS A 1 116 ? -9.530 -10.789 -0.461 1.00 95.75 116 LYS A C 1
ATOM 962 O O . LYS A 1 116 ? -9.951 -11.557 -1.323 1.00 95.75 116 LYS A O 1
ATOM 967 N N . ASN A 1 117 ? -8.838 -9.691 -0.767 1.00 96.25 117 ASN A N 1
ATOM 968 C CA . ASN A 1 117 ? -8.512 -9.293 -2.138 1.00 96.25 117 ASN A CA 1
ATOM 969 C C . ASN A 1 117 ? -7.064 -9.596 -2.555 1.00 96.25 117 ASN A C 1
ATOM 971 O O . ASN A 1 117 ? -6.636 -9.082 -3.585 1.00 96.25 117 ASN A O 1
ATOM 975 N N . LEU A 1 118 ? -6.310 -10.426 -1.821 1.00 96.44 118 LEU A N 1
ATOM 976 C CA . LEU A 1 118 ? -4.892 -10.689 -2.118 1.00 96.44 118 LEU A CA 1
ATOM 977 C C . LEU A 1 118 ? -4.651 -11.199 -3.552 1.00 96.44 118 LEU A C 1
ATOM 979 O O . LEU A 1 118 ? -3.744 -10.733 -4.240 1.00 96.44 118 LEU A O 1
ATOM 983 N N . ASN A 1 119 ? -5.487 -12.120 -4.037 1.00 95.56 119 ASN A N 1
ATOM 984 C CA . ASN A 1 119 ? -5.354 -12.654 -5.396 1.00 95.56 119 ASN A CA 1
ATOM 985 C C . ASN A 1 119 ? -5.624 -11.588 -6.471 1.00 95.56 119 ASN A C 1
ATOM 987 O O . ASN A 1 119 ? -4.867 -11.486 -7.434 1.00 95.56 119 ASN A O 1
ATOM 991 N N . ASP A 1 120 ? -6.673 -10.777 -6.298 1.00 96.56 120 ASP A N 1
ATOM 992 C CA . ASP A 1 120 ? -6.974 -9.663 -7.211 1.00 96.56 120 ASP A CA 1
ATOM 993 C C . ASP A 1 120 ? -5.856 -8.616 -7.192 1.00 96.56 120 ASP A C 1
ATOM 995 O O . ASP A 1 120 ? -5.399 -8.173 -8.243 1.00 96.56 120 ASP A O 1
ATOM 999 N N . PHE A 1 121 ? -5.350 -8.290 -6.001 1.00 97.19 121 PHE A N 1
ATOM 1000 C CA . PHE A 1 121 ? -4.216 -7.393 -5.816 1.00 97.19 121 PHE A CA 1
ATOM 1001 C C . PHE A 1 121 ? -2.987 -7.879 -6.592 1.00 97.19 121 PHE A C 1
ATOM 1003 O O . PHE A 1 121 ? -2.447 -7.138 -7.410 1.00 97.19 121 PHE A O 1
ATOM 1010 N N . ASN A 1 122 ? -2.591 -9.142 -6.419 1.00 96.56 122 ASN A N 1
ATOM 1011 C CA . ASN A 1 122 ? -1.446 -9.720 -7.122 1.00 96.56 122 ASN A CA 1
ATOM 1012 C C . ASN A 1 122 ? -1.619 -9.703 -8.645 1.00 96.56 122 ASN A C 1
ATOM 1014 O O . ASN A 1 122 ? -0.672 -9.371 -9.359 1.00 96.56 122 ASN A O 1
ATOM 1018 N N . ASN A 1 123 ? -2.820 -10.014 -9.139 1.00 96.94 123 ASN A N 1
ATOM 1019 C CA . ASN A 1 123 ? -3.124 -9.955 -10.567 1.00 96.94 123 ASN A CA 1
ATOM 1020 C C . ASN A 1 123 ? -3.017 -8.522 -11.102 1.00 96.94 123 ASN A C 1
ATOM 1022 O O . ASN A 1 123 ? -2.376 -8.293 -12.126 1.00 96.94 123 ASN A O 1
ATOM 1026 N N . ARG A 1 124 ? -3.579 -7.545 -10.382 1.00 97.44 124 ARG A N 1
ATOM 1027 C CA . ARG A 1 124 ? -3.481 -6.125 -10.738 1.00 97.44 124 ARG A CA 1
ATOM 1028 C C . ARG A 1 124 ? -2.037 -5.649 -10.794 1.00 97.44 124 ARG A C 1
ATOM 1030 O O . ARG A 1 124 ? -1.676 -4.983 -11.753 1.00 97.44 124 ARG A O 1
ATOM 1037 N N . LEU A 1 125 ? -1.191 -6.030 -9.836 1.00 97.69 125 LEU A N 1
ATOM 1038 C CA . LEU A 1 125 ? 0.227 -5.661 -9.866 1.00 97.69 125 LEU A CA 1
ATOM 1039 C C . LEU A 1 125 ? 0.948 -6.161 -11.129 1.00 97.69 125 LEU A C 1
ATOM 1041 O O . LEU A 1 125 ? 1.796 -5.449 -11.666 1.00 97.69 125 LEU A O 1
ATOM 1045 N N . GLN A 1 126 ? 0.619 -7.363 -11.617 1.00 96.50 126 GLN A N 1
ATOM 1046 C CA . GLN A 1 126 ? 1.194 -7.867 -12.869 1.00 96.50 126 GLN A CA 1
ATOM 1047 C C . GLN A 1 126 ? 0.682 -7.091 -14.084 1.00 96.50 126 GLN A C 1
ATOM 1049 O O . GLN A 1 126 ? 1.485 -6.739 -14.942 1.00 96.50 126 GLN A O 1
ATOM 1054 N N . ILE A 1 127 ? -0.612 -6.761 -14.122 1.00 96.06 127 ILE A N 1
ATOM 1055 C CA . ILE A 1 127 ? -1.201 -5.948 -15.198 1.00 96.06 127 ILE A CA 1
ATOM 1056 C C . ILE A 1 127 ? -0.518 -4.575 -15.270 1.00 96.06 127 ILE A C 1
ATOM 1058 O O . ILE A 1 127 ? -0.035 -4.190 -16.331 1.00 96.06 127 ILE A O 1
ATOM 1062 N N . GLU A 1 128 ? -0.382 -3.870 -14.142 1.00 97.62 128 GLU A N 1
ATOM 1063 C CA . GLU A 1 128 ? 0.278 -2.553 -14.106 1.00 97.62 128 GLU A CA 1
ATOM 1064 C C . GLU A 1 128 ? 1.743 -2.629 -14.574 1.00 97.62 128 GLU A C 1
ATOM 1066 O O . GLU A 1 128 ? 2.239 -1.734 -15.260 1.00 97.62 128 GLU A O 1
ATOM 1071 N N . LYS A 1 129 ? 2.445 -3.721 -14.247 1.00 95.88 129 LYS A N 1
ATOM 1072 C CA . LYS A 1 129 ? 3.809 -3.979 -14.730 1.00 95.88 129 LYS A CA 1
ATOM 1073 C C . LYS A 1 129 ? 3.851 -4.159 -16.242 1.00 95.88 129 LYS A C 1
ATOM 1075 O O . LYS A 1 129 ? 4.699 -3.566 -16.905 1.00 95.88 129 LYS A O 1
ATOM 1080 N N . GLU A 1 130 ? 2.967 -4.990 -16.784 1.00 93.06 130 GLU A N 1
ATOM 1081 C CA . GLU A 1 130 ? 2.877 -5.244 -18.222 1.00 93.06 130 GLU A CA 1
ATOM 1082 C C . GLU A 1 130 ? 2.531 -3.964 -18.991 1.00 93.06 130 GLU A C 1
ATOM 1084 O O . GLU A 1 130 ? 3.153 -3.678 -20.018 1.00 93.06 130 GLU A O 1
ATOM 1089 N N . ASP A 1 131 ? 1.626 -3.141 -18.465 1.00 94.19 131 ASP A N 1
ATOM 1090 C CA . ASP A 1 131 ? 1.266 -1.844 -19.043 1.00 94.19 131 ASP A CA 1
ATOM 1091 C C . ASP A 1 131 ? 2.436 -0.845 -19.012 1.00 94.19 131 ASP A C 1
ATOM 1093 O O . ASP A 1 131 ? 2.697 -0.146 -20.001 1.00 94.19 131 ASP A O 1
ATOM 1097 N N . ALA A 1 132 ? 3.210 -0.812 -17.925 1.00 95.19 132 ALA A N 1
ATOM 1098 C CA . ALA A 1 132 ? 4.403 0.028 -17.828 1.00 95.19 132 ALA A CA 1
ATOM 1099 C C . ALA A 1 132 ? 5.514 -0.422 -18.792 1.00 95.19 132 ALA A C 1
ATOM 1101 O O . ALA A 1 132 ? 6.099 0.407 -19.494 1.00 95.19 132 ALA A O 1
ATOM 1102 N N . ILE A 1 133 ? 5.770 -1.731 -18.898 1.00 92.25 133 ILE A N 1
ATOM 1103 C CA . ILE A 1 133 ? 6.713 -2.295 -19.878 1.00 92.25 133 ILE A CA 1
ATOM 1104 C C . ILE A 1 133 ? 6.258 -1.950 -21.300 1.00 92.25 133 ILE A C 1
ATOM 1106 O O . ILE A 1 133 ? 7.064 -1.499 -22.118 1.00 92.25 133 ILE A O 1
ATOM 1110 N N . SER A 1 134 ? 4.961 -2.095 -21.585 1.00 90.44 134 SER A N 1
ATOM 1111 C CA . SER A 1 134 ? 4.368 -1.713 -22.870 1.00 90.44 134 SER A CA 1
ATOM 1112 C C . SER A 1 134 ? 4.651 -0.257 -23.217 1.00 90.44 134 SER A C 1
ATOM 1114 O O . SER A 1 134 ? 5.093 0.052 -24.325 1.00 90.44 134 SER A O 1
ATOM 1116 N N . SER A 1 135 ? 4.437 0.632 -22.252 1.00 92.12 135 SER A N 1
ATOM 1117 C CA . SER A 1 135 ? 4.650 2.071 -22.404 1.00 92.12 135 SER A CA 1
ATOM 1118 C C . SER A 1 135 ? 6.128 2.412 -22.617 1.00 92.12 135 SER A C 1
ATOM 1120 O O . SER A 1 135 ? 6.458 3.245 -23.462 1.00 92.12 135 SER A O 1
ATOM 1122 N N . LEU A 1 136 ? 7.037 1.717 -21.927 1.00 92.06 136 LEU A N 1
ATOM 1123 C CA . LEU A 1 136 ? 8.480 1.876 -22.116 1.00 92.06 136 LEU A CA 1
ATOM 1124 C C . LEU A 1 136 ? 8.916 1.513 -23.548 1.00 92.06 136 LEU A C 1
ATOM 1126 O O . LEU A 1 136 ? 9.680 2.256 -24.165 1.00 92.06 136 LEU A O 1
ATOM 1130 N N . PHE A 1 137 ? 8.414 0.405 -24.105 1.00 88.69 137 PHE A N 1
ATOM 1131 C CA . PHE A 1 137 ? 8.682 0.035 -25.500 1.00 88.69 137 PHE A CA 1
ATOM 1132 C C . PHE A 1 137 ? 8.101 1.041 -26.498 1.00 88.69 137 PHE A C 1
ATOM 1134 O O . PHE A 1 137 ? 8.775 1.400 -27.467 1.00 88.69 137 PHE A O 1
ATOM 1141 N N . GLN A 1 138 ? 6.886 1.539 -26.253 1.00 88.00 138 GLN A N 1
ATOM 1142 C CA . GLN A 1 138 ? 6.285 2.576 -27.095 1.00 88.00 138 GLN A CA 1
ATOM 1143 C C . GLN A 1 138 ? 7.136 3.848 -27.120 1.00 88.00 138 GLN A C 1
ATOM 1145 O O . GLN A 1 138 ? 7.306 4.444 -28.183 1.00 88.00 138 GLN A O 1
ATOM 1150 N N . GLY A 1 139 ? 7.745 4.222 -25.990 1.00 84.62 139 GLY A N 1
ATOM 1151 C CA . GLY A 1 139 ? 8.705 5.326 -25.923 1.00 84.62 139 GLY A CA 1
ATOM 1152 C C . GLY A 1 139 ? 9.939 5.134 -26.819 1.00 84.62 139 GLY A C 1
ATOM 1153 O O . GLY A 1 139 ? 10.549 6.115 -27.242 1.00 84.62 139 GLY A O 1
ATOM 1154 N N . LEU A 1 140 ? 10.287 3.887 -27.153 1.00 82.44 140 LEU A N 1
ATOM 1155 C CA . LEU A 1 140 ? 11.348 3.529 -28.103 1.00 82.44 140 LEU A CA 1
ATOM 1156 C C . LEU A 1 140 ? 10.845 3.410 -29.554 1.00 82.44 140 LEU A C 1
ATOM 1158 O O . LEU A 1 140 ? 11.616 3.053 -30.443 1.00 82.44 140 LEU A O 1
ATOM 1162 N N . GLY A 1 141 ? 9.564 3.688 -29.805 1.00 81.44 141 GLY A N 1
ATOM 1163 C CA . GLY A 1 141 ? 8.922 3.502 -31.107 1.00 81.44 141 GLY A CA 1
ATOM 1164 C C . GLY A 1 141 ? 8.568 2.046 -31.425 1.00 81.44 141 GLY A C 1
ATOM 1165 O O . GLY A 1 141 ? 8.276 1.730 -32.577 1.00 81.44 141 GLY A O 1
ATOM 1166 N N . ILE A 1 142 ? 8.594 1.152 -30.430 1.00 79.81 142 ILE A N 1
ATOM 1167 C CA . ILE A 1 142 ? 8.289 -0.272 -30.592 1.00 79.81 142 ILE A CA 1
ATOM 1168 C C . ILE A 1 142 ? 6.872 -0.540 -30.081 1.00 79.81 142 ILE A C 1
ATOM 1170 O O . ILE A 1 142 ? 6.581 -0.397 -28.896 1.00 79.81 142 ILE A O 1
ATOM 1174 N N . ASP A 1 143 ? 5.983 -0.978 -30.971 1.00 76.00 143 ASP A N 1
ATOM 1175 C CA . ASP A 1 143 ? 4.636 -1.410 -30.596 1.00 76.00 143 ASP A CA 1
ATOM 1176 C C . ASP A 1 143 ? 4.616 -2.914 -30.307 1.00 76.00 143 ASP A C 1
ATOM 1178 O O . ASP A 1 143 ? 4.414 -3.748 -31.194 1.00 76.00 143 ASP A O 1
ATOM 1182 N N . ILE A 1 144 ? 4.832 -3.265 -29.042 1.00 72.69 144 ILE A N 1
ATOM 1183 C CA . ILE A 1 144 ? 4.885 -4.663 -28.606 1.00 72.69 144 ILE A CA 1
ATOM 1184 C C . ILE A 1 144 ? 3.559 -5.415 -28.741 1.00 72.69 144 ILE A C 1
ATOM 1186 O O . ILE A 1 144 ? 3.577 -6.639 -28.825 1.00 72.69 144 ILE A O 1
ATOM 1190 N N . LYS A 1 145 ? 2.411 -4.727 -28.847 1.00 70.69 145 LYS A N 1
ATOM 1191 C CA . LYS A 1 145 ? 1.110 -5.390 -29.059 1.00 70.69 145 LYS A CA 1
ATOM 1192 C C . LYS A 1 145 ? 1.017 -6.049 -30.438 1.00 70.69 145 LYS A C 1
ATOM 1194 O O . LYS A 1 145 ? 0.131 -6.862 -30.679 1.00 70.69 145 LYS A O 1
ATOM 1199 N N . LYS A 1 146 ? 1.939 -5.704 -31.340 1.00 76.06 146 LYS A N 1
ATOM 1200 C CA . LYS A 1 146 ? 2.085 -6.293 -32.676 1.00 76.06 146 LYS A CA 1
ATOM 1201 C C . LYS A 1 146 ? 3.189 -7.352 -32.744 1.00 76.06 146 LYS A C 1
ATOM 1203 O O . LYS A 1 146 ? 3.366 -7.968 -33.793 1.00 76.06 146 LYS A O 1
ATOM 1208 N N . ILE A 1 147 ? 3.942 -7.561 -31.662 1.00 70.62 147 ILE A N 1
ATOM 1209 C CA . ILE A 1 147 ? 5.022 -8.546 -31.607 1.00 70.62 147 ILE A CA 1
ATOM 1210 C C . ILE A 1 147 ? 4.439 -9.908 -31.229 1.00 70.62 147 ILE A C 1
ATOM 1212 O O . ILE A 1 147 ? 3.672 -10.038 -30.279 1.00 70.62 147 ILE A O 1
ATOM 1216 N N . HIS A 1 148 ? 4.819 -10.946 -31.975 1.00 72.12 148 HIS A N 1
ATOM 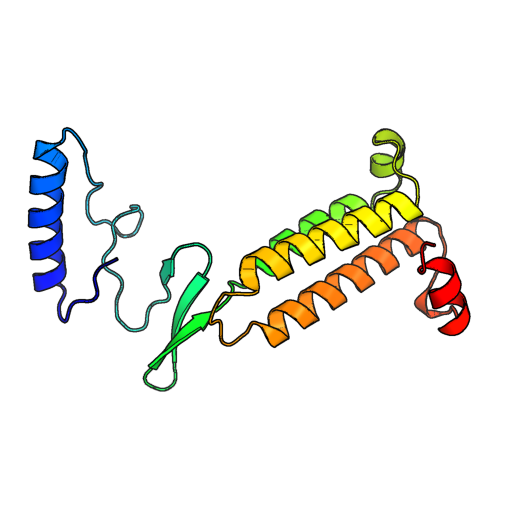1217 C CA . HIS A 1 148 ? 4.395 -12.311 -31.677 1.00 72.12 148 HIS A CA 1
ATOM 1218 C C . HIS A 1 148 ? 4.888 -12.745 -30.276 1.00 72.12 148 HIS A C 1
ATOM 1220 O O . HIS A 1 148 ? 6.067 -12.525 -29.971 1.00 72.12 148 HIS A O 1
ATOM 1226 N N . PRO A 1 149 ? 4.068 -13.431 -29.451 1.00 70.00 149 PRO A N 1
ATOM 1227 C CA . PRO A 1 149 ? 4.402 -13.768 -28.058 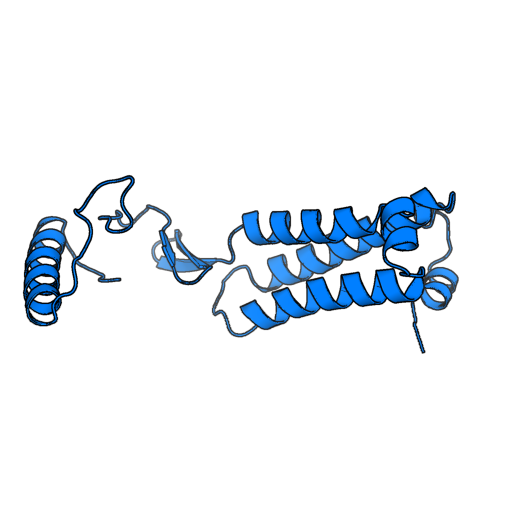1.00 70.00 149 PRO A CA 1
ATOM 1228 C C . PRO A 1 149 ? 5.765 -14.451 -27.861 1.00 70.00 149 PRO A C 1
ATOM 1230 O O . PRO A 1 149 ? 6.473 -14.181 -26.896 1.00 70.00 149 PRO A O 1
ATOM 1233 N N . GLN A 1 150 ? 6.176 -15.294 -28.812 1.00 71.50 150 GLN A N 1
ATOM 1234 C CA . GLN A 1 150 ? 7.474 -15.982 -28.773 1.00 71.50 150 GLN A CA 1
ATOM 1235 C C . GLN A 1 150 ? 8.685 -15.029 -28.798 1.00 71.50 150 GLN A C 1
ATOM 1237 O O . GLN A 1 150 ? 9.685 -15.288 -28.136 1.00 71.50 150 GLN A O 1
ATOM 1242 N N . TYR A 1 151 ? 8.600 -13.920 -29.540 1.00 72.88 151 TYR A N 1
ATOM 1243 C CA . TYR A 1 151 ? 9.671 -12.923 -29.615 1.00 72.88 151 TYR A CA 1
ATOM 1244 C C . TYR A 1 151 ? 9.623 -11.976 -28.422 1.00 72.88 151 TYR A C 1
ATOM 1246 O O . TYR A 1 151 ? 10.659 -11.501 -27.971 1.00 72.88 151 TYR A O 1
ATOM 1254 N N . MET A 1 152 ? 8.428 -11.750 -27.878 1.00 66.38 152 MET A N 1
ATOM 1255 C CA . MET A 1 152 ? 8.254 -10.993 -26.647 1.00 66.38 152 MET A CA 1
ATOM 1256 C C . MET A 1 152 ? 8.945 -11.689 -25.471 1.00 66.38 152 MET A C 1
ATOM 1258 O O . MET A 1 152 ? 9.679 -11.050 -24.725 1.00 66.38 152 MET A O 1
ATOM 1262 N N . LYS A 1 153 ? 8.806 -13.017 -25.378 1.00 66.88 153 LYS A N 1
ATOM 1263 C CA . LYS A 1 153 ? 9.527 -13.826 -24.392 1.00 66.88 153 LYS A CA 1
ATOM 1264 C C . LYS A 1 153 ? 11.047 -13.678 -24.521 1.00 66.88 153 LYS A C 1
ATOM 1266 O O . LYS A 1 153 ? 11.719 -13.458 -23.527 1.00 66.88 153 LYS A O 1
ATOM 1271 N N . PHE A 1 154 ? 11.580 -13.698 -25.745 1.00 73.81 154 PHE A N 1
ATOM 1272 C CA . PHE A 1 154 ? 13.012 -13.476 -25.989 1.00 73.81 154 PHE A CA 1
ATOM 1273 C C . PHE A 1 154 ? 13.502 -12.076 -25.574 1.00 73.81 154 PHE A C 1
ATOM 1275 O O . PHE A 1 154 ? 14.639 -11.932 -25.139 1.00 73.81 154 PHE A O 1
ATOM 1282 N N . LEU A 1 155 ? 12.672 -11.039 -25.720 1.00 67.44 155 LEU A N 1
ATOM 1283 C CA . LEU A 1 155 ? 13.035 -9.663 -25.357 1.00 67.44 155 LEU A CA 1
ATOM 1284 C C . LEU A 1 155 ? 12.965 -9.392 -23.848 1.00 67.44 155 LEU A C 1
ATOM 1286 O O . LEU A 1 155 ? 13.632 -8.472 -23.374 1.00 67.44 155 LEU A O 1
ATOM 1290 N N . LEU A 1 156 ? 12.128 -10.140 -23.124 1.00 66.31 156 LEU A N 1
ATOM 1291 C CA . LEU A 1 156 ? 11.840 -9.919 -21.707 1.00 66.31 156 LEU A CA 1
ATOM 1292 C C . LEU A 1 156 ? 12.553 -10.891 -20.764 1.00 66.31 156 LEU A C 1
ATOM 1294 O O . LEU A 1 156 ? 12.871 -10.492 -19.645 1.00 66.31 156 LEU A O 1
ATOM 1298 N N . ASP A 1 157 ? 12.828 -12.124 -21.193 1.00 57.88 157 ASP A N 1
ATOM 1299 C CA . ASP A 1 157 ? 13.577 -13.077 -20.376 1.00 57.88 157 ASP A CA 1
ATOM 1300 C C . ASP A 1 157 ? 15.038 -12.610 -20.285 1.00 57.88 157 ASP A C 1
ATOM 1302 O O . ASP A 1 157 ? 15.837 -12.741 -21.215 1.00 57.88 157 ASP A O 1
ATOM 1306 N N . SER A 1 158 ? 15.379 -12.017 -19.142 1.00 46.47 158 SER A N 1
ATOM 1307 C CA . SER A 1 158 ? 16.762 -11.738 -18.768 1.00 46.47 158 SER A CA 1
ATOM 1308 C C . SER A 1 158 ? 17.390 -13.046 -18.276 1.00 46.47 158 SER A C 1
ATOM 1310 O O . SER A 1 158 ? 16.899 -13.620 -17.306 1.00 46.47 158 SER A O 1
ATOM 1312 N N . ASN A 1 159 ? 18.440 -13.524 -18.954 1.00 35.59 159 ASN A N 1
ATOM 1313 C CA . ASN A 1 159 ? 19.337 -14.558 -18.411 1.00 35.59 159 ASN A CA 1
ATOM 1314 C C . ASN A 1 159 ? 20.003 -14.087 -17.113 1.00 35.59 159 ASN A C 1
ATOM 1316 O O . ASN A 1 159 ? 20.406 -12.899 -17.070 1.00 35.59 159 ASN A O 1
#

pLDDT: mean 90.83, std 9.65, range [35.59, 97.88]

Secondary structure (DSSP, 8-state):
----SSHHHHHHHHHHHHHHHHHTT-----B-TTSSB----TTS-EEETTEEEEEETTEEEEE--HHHHHHHHHHHHHTT-HHHHHHTT--HHHHHHHHHHHHHHHHHHTTT--BTTHHHHHHHHHHHHHHHHHHHHHHTT--GGGS-HHHHHHHH---

Sequence (159 aa):
MFFLDSEQQCKEVFELVFKELNNLGLTLPEIDAKSKTQIIYEKETVNFLGLDLRYENSKYDWYIPPHIIENVRDNLNFLTDIKSNIKMKLNFSKTITRMEQIVSGYQHCYSDADSKNLNDFNNRLQIEKEDAISSLFQGLGIDIKKIHPQYMKFLLDSN

Radius of gyration: 22.59 Å; chains: 1; bounding box: 44×30×66 Å

Foldseek 3Di:
DDDDDDPVVLVVVVVVVQVVCVVVVHHDDDADPPGPHHDDDPQDWDDDPQWTFHQDPNDTFIARDPVVLVVLLVVLLVLLPPVVCVVVVHDLLNSLVVNVVSLVVVLVVCVPPRHPCNVVSNVSSVVSSVVSNQSSCVVVVHRCVPPDVVVVCVVHDDD